Protein AF-A0A7L0ZQ39-F1 (afdb_monomer_lite)

pLDDT: mean 79.84, std 11.13, range [44.88, 90.56]

Secondary structure (DSSP, 8-state):
----PPPPPPPPS--EE-PPTT-EE-PPTT-EE-PPTT-EE-PPTT-EE-PPTT-EE-PPTT-EE-PPTT-EE-PPTT-EE-PPTT-EE-PPTT-EE-PPTT-EE-PPTT-EE-PPTT-EE----

Foldseek 3Di:
DPDPDPPPDDPPQAAEAEDDALEEDEDDACHEYEYDANYEYEYEANYEYEYEANYEYEYEANYEYEYEANYEYEYEANYEYEYEANYEYEYEANYEYEYEANYEYAYEPNYHYDYDPNYHYDYDD

Sequence (125 aa):
PPSNQPPPLPPEPGSRAVPEPGSRAVPEPGSRAVPEPGSRAVPEPGSRAVPEPGSRAVPEPGSRAVPEPGSRAVPEPGSRAVPEPGSRAVPEPGSRAVPEPGSRAVPEPGSRAVPEPGSRAVPEP

Radius of gyration: 16.01 Å; chains: 1; bounding box: 37×33×60 Å

Structure (mmCIF, N/CA/C/O backbone):
data_AF-A0A7L0ZQ39-F1
#
_entry.id   AF-A0A7L0ZQ39-F1
#
loop_
_atom_site.group_PDB
_atom_site.id
_atom_site.type_symbol
_atom_site.label_atom_id
_atom_site.label_alt_id
_atom_site.label_comp_id
_atom_site.label_asym_id
_atom_site.label_entity_id
_atom_site.label_seq_id
_atom_site.pdbx_PDB_ins_code
_atom_site.Cartn_x
_atom_site.Cartn_y
_atom_site.Cartn_z
_atom_site.occupancy
_atom_site.B_iso_or_equiv
_atom_site.auth_seq_id
_atom_site.auth_comp_id
_atom_site.auth_asym_id
_atom_site.auth_atom_id
_atom_site.pdbx_PDB_model_num
ATOM 1 N N . PRO A 1 1 ? -22.585 -1.469 43.850 1.00 44.88 1 PRO A N 1
ATOM 2 C CA . PRO A 1 1 ? -22.607 -0.248 43.012 1.00 44.88 1 PRO A CA 1
ATOM 3 C C . PRO A 1 1 ? -21.978 -0.511 41.635 1.00 44.88 1 PRO A C 1
ATOM 5 O O . PRO A 1 1 ? -20.797 -0.847 41.586 1.00 44.88 1 PRO A O 1
ATOM 8 N N . PRO A 1 2 ? -22.740 -0.440 40.530 1.00 48.00 2 PRO A N 1
ATOM 9 C CA . PRO A 1 2 ? -22.133 -0.495 39.208 1.00 48.00 2 PRO A CA 1
ATOM 10 C C . PRO A 1 2 ? -21.288 0.769 39.024 1.00 48.00 2 PRO A C 1
ATOM 12 O O . PRO A 1 2 ? -21.740 1.879 39.299 1.00 48.00 2 PRO A O 1
ATOM 15 N N . SER A 1 3 ? -20.026 0.575 38.663 1.00 51.19 3 SER A N 1
ATOM 16 C CA . SER A 1 3 ? -19.051 1.635 38.450 1.00 51.19 3 SER A CA 1
ATOM 17 C C . SER A 1 3 ? -19.584 2.660 37.448 1.00 51.19 3 SER A C 1
ATOM 19 O O . SER A 1 3 ? -19.914 2.297 36.321 1.00 51.19 3 SER A O 1
ATOM 21 N N . ASN A 1 4 ? -19.627 3.934 37.850 1.00 57.66 4 ASN A N 1
ATOM 22 C CA . ASN A 1 4 ? -19.799 5.093 36.968 1.00 57.66 4 ASN A CA 1
ATOM 23 C C . ASN A 1 4 ? -18.574 5.225 36.041 1.00 57.66 4 ASN A C 1
ATOM 25 O O . ASN A 1 4 ? -17.803 6.178 36.154 1.00 57.66 4 ASN A O 1
ATOM 29 N N . GLN A 1 5 ? -18.342 4.253 35.158 1.00 47.53 5 GLN A N 1
ATOM 30 C CA . GLN A 1 5 ? -17.417 4.462 34.055 1.00 47.53 5 GLN A CA 1
ATOM 31 C C . GLN A 1 5 ? -18.122 5.342 33.020 1.00 47.53 5 GLN A C 1
ATOM 33 O O . GLN A 1 5 ? -19.212 4.981 32.567 1.00 47.53 5 GLN A O 1
ATOM 38 N N . PRO A 1 6 ? -17.547 6.505 32.667 1.00 55.94 6 PRO A N 1
ATOM 39 C CA . PRO A 1 6 ? -18.044 7.266 31.536 1.00 55.94 6 PRO A CA 1
ATOM 40 C C . PRO A 1 6 ? -17.987 6.384 30.275 1.00 55.94 6 PRO A C 1
ATOM 42 O O . PRO A 1 6 ? -17.096 5.534 30.170 1.00 55.94 6 PRO A O 1
ATOM 45 N N . PRO A 1 7 ? -18.934 6.541 29.333 1.00 59.75 7 PRO A N 1
ATOM 46 C CA . PRO A 1 7 ? -18.890 5.812 28.071 1.00 59.75 7 PRO A CA 1
ATOM 47 C C . PRO A 1 7 ? -17.551 6.081 27.359 1.00 59.75 7 PRO A C 1
ATOM 49 O O . PRO A 1 7 ? -17.018 7.188 27.491 1.00 59.75 7 PRO A O 1
ATOM 52 N N . PRO A 1 8 ? -16.994 5.100 26.621 1.00 53.06 8 PRO A N 1
ATOM 53 C CA . PRO A 1 8 ? -15.781 5.316 25.841 1.00 53.06 8 PRO A CA 1
ATOM 54 C C . PRO A 1 8 ? -15.980 6.528 24.929 1.00 53.06 8 PRO A C 1
ATOM 56 O O . PRO A 1 8 ? -17.013 6.652 24.265 1.00 53.06 8 PRO A O 1
ATOM 59 N N . LEU A 1 9 ? -15.013 7.446 24.958 1.00 45.56 9 LEU A N 1
ATOM 60 C CA . LEU A 1 9 ? -15.044 8.664 24.156 1.00 45.56 9 LEU A CA 1
ATOM 61 C C . LEU A 1 9 ? -15.172 8.285 22.667 1.00 45.56 9 LEU A C 1
ATOM 63 O O . LEU A 1 9 ? -14.539 7.317 22.236 1.00 45.56 9 LEU A O 1
ATOM 67 N N . PRO A 1 10 ? -15.996 8.998 21.876 1.00 48.47 10 PRO A N 1
ATOM 68 C CA . PRO A 1 10 ? -16.037 8.785 20.434 1.00 48.47 10 PRO A CA 1
ATOM 69 C C . PRO A 1 10 ? -14.634 9.018 19.844 1.00 48.47 10 PRO A C 1
ATOM 71 O O . PRO A 1 10 ? -13.926 9.894 20.346 1.00 48.47 10 PRO A O 1
ATOM 74 N N . PRO A 1 11 ? -14.216 8.265 18.806 1.00 50.12 11 PRO A N 1
ATOM 75 C CA . PRO A 1 11 ? -12.928 8.497 18.158 1.00 50.12 11 PRO A CA 1
ATOM 76 C C . PRO A 1 11 ? -12.843 9.960 17.713 1.00 50.12 11 PRO A C 1
ATOM 78 O O . PRO A 1 11 ? -13.790 10.476 17.108 1.00 50.12 11 PRO A O 1
ATOM 81 N N . GLU A 1 12 ? -11.744 10.634 18.055 1.00 54.94 12 GLU A N 1
ATOM 82 C CA . GLU A 1 12 ? -11.538 12.031 17.678 1.00 54.94 12 GLU A CA 1
ATOM 83 C C . GLU A 1 12 ? -11.644 12.195 16.150 1.00 54.94 12 GLU A C 1
ATOM 85 O O . GLU A 1 12 ? -11.218 11.315 15.392 1.00 54.94 12 GLU A O 1
ATOM 90 N N . PRO A 1 13 ? -12.243 13.295 15.656 1.00 50.09 13 PRO A N 1
ATOM 91 C CA . PRO A 1 13 ? -12.316 13.552 14.226 1.00 50.09 13 PRO A CA 1
ATOM 92 C C . PRO A 1 13 ? -10.893 13.656 13.656 1.00 50.09 13 PRO A C 1
ATOM 94 O O . PRO A 1 13 ? -10.125 14.524 14.051 1.00 50.09 13 PRO A O 1
ATOM 97 N N . GLY A 1 14 ? -10.575 12.739 12.736 1.00 57.38 14 GLY A N 1
ATOM 98 C CA . GLY A 1 14 ? -9.231 12.397 12.257 1.00 57.38 14 GLY A CA 1
ATOM 99 C C . GLY A 1 14 ? -8.175 13.505 12.266 1.00 57.38 14 GLY A C 1
ATOM 100 O O . GLY A 1 14 ? -8.170 14.394 11.411 1.00 57.38 14 GLY A O 1
ATOM 101 N N . SER A 1 15 ? -7.222 13.369 13.184 1.00 66.44 15 SER A N 1
ATOM 102 C CA . SER A 1 15 ? -6.015 14.188 13.291 1.00 66.44 15 SER A CA 1
ATOM 103 C C . SER A 1 15 ? -5.103 13.995 12.071 1.00 66.44 15 SER A C 1
ATOM 105 O O . SER A 1 15 ? -5.027 12.907 11.491 1.00 66.44 15 SER A O 1
ATOM 107 N N . ARG A 1 16 ? -4.395 15.050 11.642 1.00 73.62 16 ARG A N 1
ATOM 108 C CA . ARG A 1 16 ? -3.379 14.955 10.577 1.00 73.62 16 ARG A CA 1
ATOM 109 C C . ARG A 1 16 ? -1.987 14.902 11.197 1.00 73.62 16 ARG A C 1
ATOM 111 O O . ARG A 1 16 ? -1.577 15.860 11.840 1.00 73.62 16 ARG A O 1
ATOM 118 N N . ALA A 1 17 ? -1.250 13.826 10.939 1.00 73.62 17 ALA A N 1
ATOM 119 C CA . ALA A 1 17 ? 0.144 13.678 11.346 1.00 73.62 17 ALA A CA 1
ATOM 120 C C . ALA A 1 17 ? 1.076 13.860 10.139 1.00 73.62 17 ALA A C 1
ATOM 122 O O . ALA A 1 17 ? 0.900 13.199 9.109 1.00 73.62 17 ALA A O 1
ATOM 123 N N . VAL A 1 18 ? 2.071 14.740 10.272 1.00 75.31 18 VAL A N 1
ATOM 124 C CA . VAL A 1 18 ? 3.134 14.959 9.277 1.00 75.31 18 VAL A CA 1
ATOM 125 C C . VAL A 1 18 ? 4.481 14.712 9.965 1.00 75.31 18 VAL A C 1
ATOM 127 O O . VAL A 1 18 ? 4.960 15.575 10.694 1.00 75.31 18 VAL A O 1
ATOM 130 N N . PRO A 1 19 ? 5.040 13.500 9.831 1.00 70.56 19 PRO A N 1
ATOM 131 C CA . PRO A 1 19 ? 6.385 13.172 10.296 1.00 70.56 19 PRO A CA 1
ATOM 132 C C . PRO A 1 19 ? 7.454 13.995 9.576 1.00 70.56 19 PRO A C 1
ATOM 134 O O . PRO A 1 19 ? 7.384 14.110 8.356 1.00 70.56 19 PRO A O 1
ATOM 137 N N . GLU A 1 20 ? 8.463 14.467 10.311 1.00 73.94 20 GLU A N 1
ATOM 138 C CA . GLU A 1 20 ? 9.628 15.147 9.730 1.00 73.94 20 GLU A CA 1
ATOM 139 C C . GLU A 1 20 ? 10.481 14.206 8.855 1.00 73.94 20 GLU A C 1
ATOM 141 O O . GLU A 1 20 ? 10.503 12.992 9.100 1.00 73.94 20 GLU A O 1
ATOM 146 N N . PRO A 1 21 ? 11.263 14.735 7.895 1.00 76.00 21 PRO A N 1
ATOM 147 C CA . PRO A 1 21 ? 12.054 13.930 6.973 1.00 76.00 21 PRO A CA 1
ATOM 148 C C . PRO A 1 21 ? 13.076 13.065 7.710 1.00 76.00 21 PRO A C 1
ATOM 150 O O . PRO A 1 21 ? 13.668 13.473 8.709 1.00 76.00 21 PRO A O 1
ATOM 153 N N . GLY A 1 22 ? 13.305 11.851 7.211 1.00 74.31 22 GLY A N 1
ATOM 154 C CA . GLY A 1 22 ? 14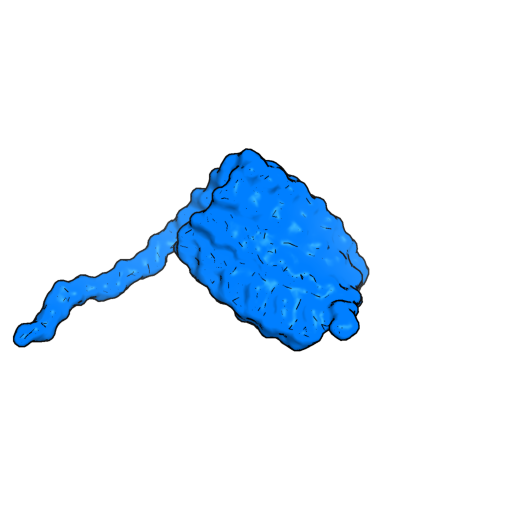.235 10.903 7.837 1.00 74.31 22 GLY A CA 1
ATOM 155 C C . GLY A 1 22 ? 13.755 10.329 9.176 1.00 74.31 22 GLY A C 1
ATOM 156 O O . GLY A 1 22 ? 14.500 9.589 9.823 1.00 74.31 22 GLY A O 1
ATOM 157 N N . SER A 1 23 ? 12.518 10.623 9.589 1.00 77.38 23 SER A N 1
ATOM 158 C CA . SER A 1 23 ? 11.977 10.172 10.869 1.00 77.38 23 SER A CA 1
ATOM 159 C C . SER A 1 23 ? 11.185 8.876 10.748 1.00 77.38 23 SER A C 1
ATOM 161 O O . SER A 1 23 ? 10.679 8.494 9.686 1.00 77.38 23 SER A O 1
ATOM 163 N N . ARG A 1 24 ? 11.041 8.185 11.883 1.00 80.12 24 ARG A N 1
ATOM 164 C CA . ARG A 1 24 ? 10.062 7.110 12.041 1.00 80.12 24 ARG A CA 1
ATOM 165 C C . ARG A 1 24 ? 8.867 7.637 12.824 1.00 80.12 24 ARG A C 1
ATOM 167 O O . ARG A 1 24 ? 9.057 8.165 13.912 1.00 80.12 24 ARG A O 1
ATOM 174 N N . ALA A 1 25 ? 7.659 7.448 12.305 1.00 76.12 25 ALA A N 1
ATOM 175 C CA . ALA A 1 25 ? 6.442 7.899 12.973 1.00 76.12 25 ALA A CA 1
ATOM 176 C C . ALA A 1 25 ? 5.374 6.815 13.081 1.00 76.12 25 ALA A C 1
ATOM 178 O O . ALA A 1 25 ? 5.232 5.965 12.195 1.00 76.12 25 ALA A O 1
ATOM 179 N N . VAL A 1 26 ? 4.606 6.910 14.164 1.00 79.88 26 VAL A N 1
ATOM 180 C CA . VAL A 1 26 ? 3.433 6.086 14.462 1.00 79.88 26 VAL A CA 1
ATOM 181 C C . VAL A 1 26 ? 2.251 7.041 14.660 1.00 79.88 26 VAL A C 1
ATOM 183 O O . VAL A 1 26 ? 2.106 7.621 15.731 1.00 79.88 26 VAL A O 1
ATOM 186 N N . PRO A 1 27 ? 1.490 7.330 13.594 1.00 73.38 27 PRO A N 1
ATOM 187 C CA . PRO A 1 27 ? 0.260 8.112 13.672 1.00 73.38 27 PRO A CA 1
ATOM 188 C C . PRO A 1 27 ? -0.795 7.401 14.523 1.00 73.38 27 PRO A C 1
ATOM 190 O O . PRO A 1 27 ? -0.994 6.201 14.345 1.00 73.38 27 PRO A O 1
ATOM 193 N N . GLU A 1 28 ? -1.496 8.154 15.370 1.00 75.81 28 GLU A N 1
ATOM 194 C CA . GLU A 1 28 ? -2.559 7.631 16.237 1.00 75.81 28 GLU A CA 1
ATOM 195 C C . GLU A 1 28 ? -3.771 7.094 15.451 1.00 75.81 28 GLU A C 1
ATOM 197 O O . GLU A 1 28 ? -3.998 7.512 14.307 1.00 75.81 28 GLU A O 1
ATOM 202 N N . PRO A 1 29 ? -4.604 6.226 16.055 1.00 78.00 29 PRO A N 1
ATOM 203 C CA . PRO A 1 29 ? -5.764 5.636 15.399 1.00 78.00 29 PRO A CA 1
ATOM 204 C C . PRO A 1 29 ? -6.730 6.691 14.861 1.00 78.00 29 PRO A C 1
ATOM 206 O O . PRO A 1 29 ? -6.941 7.745 15.457 1.00 78.00 29 PRO A O 1
ATOM 209 N N . GLY A 1 30 ? -7.339 6.407 13.710 1.00 75.00 30 GLY A N 1
ATOM 210 C CA . GLY A 1 30 ? -8.254 7.344 13.049 1.00 75.00 30 GLY A CA 1
ATOM 211 C C . GLY A 1 30 ? -7.564 8.553 12.403 1.00 75.00 30 GLY A C 1
ATOM 212 O O . GLY A 1 30 ? -8.241 9.387 11.796 1.00 75.00 30 GLY A O 1
ATOM 213 N N . SER A 1 31 ? -6.231 8.641 12.465 1.00 79.06 31 SER A N 1
ATOM 214 C CA . SER A 1 31 ? -5.481 9.748 11.877 1.00 79.06 31 SER A CA 1
ATOM 215 C C . SER A 1 31 ? -5.235 9.573 10.381 1.00 79.06 31 SER A C 1
ATOM 217 O O . SER A 1 31 ? -5.164 8.468 9.827 1.00 79.06 31 SER A O 1
ATOM 219 N N . ARG A 1 32 ? -5.020 10.703 9.704 1.00 80.56 32 ARG A N 1
ATOM 220 C CA . ARG A 1 32 ? -4.421 10.736 8.370 1.00 80.56 32 ARG A CA 1
ATOM 221 C C . ARG A 1 32 ? -2.941 11.086 8.476 1.00 80.56 32 ARG A C 1
ATOM 223 O O . ARG A 1 32 ? -2.586 12.171 8.924 1.00 80.56 32 ARG A O 1
ATOM 230 N N . ALA A 1 33 ? -2.086 10.199 7.991 1.00 79.75 33 ALA A N 1
ATOM 231 C CA . ALA A 1 33 ? -0.642 10.372 8.007 1.00 79.75 33 ALA A CA 1
ATOM 232 C C . ALA A 1 33 ? -0.100 10.724 6.622 1.00 79.75 33 ALA A C 1
ATOM 234 O O . ALA A 1 33 ? -0.435 10.051 5.642 1.00 79.75 33 ALA A O 1
ATOM 235 N N . VAL A 1 34 ? 0.771 11.730 6.551 1.00 81.62 34 VAL A N 1
ATOM 236 C CA . VAL A 1 34 ? 1.516 12.095 5.334 1.00 81.62 34 VAL A CA 1
ATOM 237 C C . VAL A 1 34 ? 3.016 12.137 5.655 1.00 81.62 34 VAL A C 1
ATOM 239 O O . VAL A 1 34 ? 3.514 13.177 6.067 1.00 81.62 34 VAL A O 1
ATOM 242 N N . PRO A 1 35 ? 3.716 10.991 5.582 1.00 77.69 35 PRO A N 1
ATOM 243 C CA . PRO A 1 35 ? 5.161 10.898 5.818 1.00 77.69 35 PRO A CA 1
ATOM 244 C C . PRO A 1 35 ? 5.987 11.592 4.730 1.00 77.69 35 PRO A C 1
ATOM 246 O O . PRO A 1 35 ? 5.925 11.167 3.572 1.00 77.69 35 PRO A O 1
ATOM 249 N N . GLU A 1 36 ? 6.811 12.566 5.125 1.00 80.44 36 GLU A N 1
ATOM 250 C CA . GLU A 1 36 ? 7.744 13.281 4.241 1.00 80.44 36 GLU A CA 1
ATOM 251 C C . GLU A 1 36 ? 8.878 12.377 3.717 1.00 80.44 36 GLU A C 1
ATOM 253 O O . GLU A 1 36 ? 9.161 11.341 4.332 1.00 80.44 36 GLU A O 1
ATOM 258 N N . PRO A 1 37 ? 9.564 12.744 2.616 1.00 80.56 37 PRO A N 1
ATOM 259 C CA . PRO A 1 37 ? 10.595 11.923 1.986 1.00 80.56 37 PRO A CA 1
ATOM 260 C C . PRO A 1 37 ? 11.661 11.403 2.956 1.00 80.56 37 PRO A C 1
ATOM 262 O O . PRO A 1 37 ? 12.116 12.089 3.872 1.00 80.56 37 PRO A O 1
ATOM 265 N N . GLY A 1 38 ? 12.078 10.152 2.755 1.00 77.12 38 GLY A N 1
ATOM 266 C CA . GLY A 1 38 ? 13.034 9.476 3.634 1.00 77.12 38 GLY A CA 1
ATOM 267 C C . GLY A 1 38 ? 12.437 8.995 4.960 1.00 77.12 38 GLY A C 1
ATOM 268 O O . GLY A 1 38 ? 13.133 8.328 5.726 1.00 77.12 38 GLY A O 1
ATOM 269 N N . SER A 1 39 ? 11.157 9.271 5.227 1.00 82.25 39 SER A N 1
ATOM 270 C CA . SER A 1 39 ? 10.491 8.832 6.452 1.00 82.25 39 SER A CA 1
ATOM 271 C C . SER A 1 39 ? 9.953 7.410 6.349 1.00 82.25 39 SER A C 1
ATOM 273 O O . SER A 1 39 ? 9.588 6.904 5.278 1.00 82.25 39 SER A O 1
ATOM 275 N N . ARG A 1 40 ? 9.837 6.762 7.511 1.00 83.31 40 ARG A N 1
ATOM 276 C CA . ARG A 1 40 ? 9.137 5.486 7.667 1.00 83.31 40 ARG A CA 1
ATOM 277 C C . ARG A 1 40 ? 7.927 5.659 8.573 1.00 83.31 40 ARG A C 1
ATOM 279 O O . ARG A 1 40 ? 8.077 6.018 9.734 1.00 83.31 40 ARG A O 1
ATOM 286 N N . ALA A 1 41 ? 6.741 5.320 8.087 1.00 82.31 41 ALA A N 1
ATOM 287 C CA . ALA A 1 41 ? 5.527 5.386 8.894 1.00 82.31 41 ALA A CA 1
ATOM 288 C C . ALA A 1 41 ? 4.905 4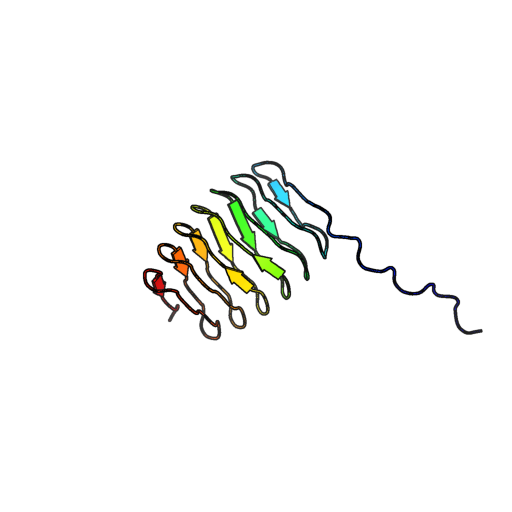.017 9.141 1.00 82.31 41 ALA A C 1
ATOM 290 O O . ALA A 1 41 ? 4.898 3.159 8.253 1.00 82.31 41 ALA A O 1
ATOM 291 N N . VAL A 1 42 ? 4.355 3.854 10.341 1.00 84.75 42 VAL A N 1
ATOM 292 C CA . VAL A 1 42 ? 3.555 2.699 10.757 1.00 84.75 42 VAL A CA 1
ATOM 293 C C . VAL A 1 42 ? 2.205 3.221 11.259 1.00 84.75 42 VAL A C 1
ATOM 295 O O . VAL A 1 42 ? 2.094 3.576 12.425 1.00 84.75 42 VAL A O 1
ATOM 298 N N . PRO A 1 43 ? 1.221 3.418 10.366 1.00 80.62 43 PRO A N 1
ATOM 299 C CA . PRO A 1 43 ? -0.124 3.861 10.735 1.00 80.62 43 PRO A CA 1
ATOM 300 C C . PRO A 1 43 ? -0.862 2.797 11.547 1.00 80.62 43 PRO A C 1
ATOM 302 O O . PRO A 1 43 ? -0.924 1.651 11.098 1.00 80.62 43 PRO A O 1
ATOM 305 N N . GLU A 1 44 ? -1.457 3.204 12.668 1.00 82.38 44 GLU A N 1
ATOM 306 C CA . GLU A 1 44 ? -2.285 2.339 13.517 1.00 82.38 44 GLU A CA 1
ATOM 307 C C . GLU A 1 44 ? -3.668 2.047 12.901 1.00 82.38 44 GLU A C 1
ATOM 309 O O . GLU A 1 44 ? -4.112 2.779 12.006 1.00 82.38 44 GLU A O 1
ATOM 314 N N . PRO A 1 45 ? -4.395 1.016 13.375 1.00 81.50 45 PRO A N 1
ATOM 315 C CA . PRO A 1 45 ? -5.703 0.635 12.850 1.00 81.50 45 PRO A CA 1
ATOM 316 C C . PRO A 1 45 ? -6.690 1.800 12.704 1.00 81.50 45 PRO A C 1
ATOM 318 O O . PRO A 1 45 ? -6.771 2.709 13.530 1.00 81.50 45 PRO A O 1
ATOM 321 N N . GLY A 1 46 ? -7.470 1.780 11.621 1.00 78.62 46 GLY A N 1
ATOM 322 C CA . GLY A 1 46 ? -8.397 2.865 11.288 1.00 78.62 46 GLY A CA 1
ATOM 323 C C . GLY A 1 46 ? -7.724 4.107 10.692 1.00 78.62 46 GLY A C 1
ATOM 324 O O . GLY A 1 46 ? -8.426 5.034 10.286 1.00 78.62 46 GLY A O 1
ATOM 325 N N . SER A 1 47 ? -6.394 4.124 10.575 1.00 83.38 47 SER A N 1
ATOM 326 C CA . SER A 1 47 ? -5.659 5.236 9.974 1.00 83.38 47 SER A CA 1
ATOM 327 C C . SER A 1 47 ? -5.587 5.145 8.452 1.00 83.38 47 SER A C 1
ATOM 329 O O . SER A 1 47 ? -5.654 4.074 7.831 1.00 83.38 47 SER A O 1
ATOM 331 N N . ARG A 1 48 ? -5.378 6.305 7.824 1.00 83.75 48 ARG A N 1
ATOM 332 C CA . ARG A 1 48 ? -5.057 6.409 6.397 1.00 83.75 48 ARG A CA 1
ATOM 333 C C . ARG A 1 48 ? -3.675 7.014 6.203 1.00 83.75 48 ARG A C 1
ATOM 335 O O . ARG A 1 48 ? -3.443 8.142 6.617 1.00 83.75 48 ARG A O 1
ATOM 342 N N . ALA A 1 49 ? -2.795 6.328 5.484 1.00 84.31 49 ALA A N 1
ATOM 343 C CA . ALA A 1 49 ? -1.481 6.853 5.124 1.00 84.31 49 ALA A CA 1
ATOM 344 C C . ALA A 1 49 ? -1.356 7.193 3.644 1.00 84.31 49 ALA A C 1
ATOM 346 O O . ALA A 1 49 ? -1.809 6.442 2.779 1.00 84.31 49 ALA A O 1
ATOM 347 N N . VAL A 1 50 ? -0.688 8.311 3.378 1.00 86.19 50 VAL A N 1
ATOM 348 C CA . VAL A 1 50 ? -0.286 8.768 2.047 1.00 86.19 50 VAL A CA 1
ATOM 349 C C . VAL A 1 50 ? 1.210 9.106 2.104 1.00 86.19 50 VAL A C 1
ATOM 351 O O . VAL A 1 50 ? 1.555 10.247 2.386 1.00 86.19 50 VAL A O 1
ATOM 354 N N . PRO A 1 51 ? 2.107 8.108 2.003 1.00 82.19 51 PRO A N 1
ATOM 355 C CA . PRO A 1 51 ? 3.551 8.347 1.984 1.00 82.19 51 PRO A CA 1
ATOM 356 C C . PRO A 1 51 ? 3.978 9.040 0.690 1.00 82.19 51 PRO A C 1
ATOM 358 O O . PRO A 1 51 ? 3.638 8.557 -0.388 1.00 82.19 51 PRO A O 1
ATOM 361 N N . GLU A 1 52 ? 4.753 10.117 0.833 1.00 84.56 52 GLU A N 1
ATOM 362 C CA . GLU A 1 52 ? 5.351 10.887 -0.265 1.00 84.56 52 GLU A CA 1
ATOM 363 C C . GLU A 1 52 ? 6.517 10.133 -0.940 1.00 84.56 52 GLU A C 1
ATOM 365 O O . GLU A 1 52 ? 6.967 9.090 -0.430 1.00 84.56 52 GLU A O 1
ATOM 370 N N . PRO A 1 53 ? 7.013 10.593 -2.106 1.00 84.75 53 PRO A N 1
ATOM 371 C CA . PRO A 1 53 ? 8.122 9.951 -2.808 1.00 84.75 53 PRO A CA 1
ATOM 372 C C . PRO A 1 53 ? 9.353 9.757 -1.911 1.00 84.75 53 PRO A C 1
ATOM 374 O O . PRO A 1 53 ? 9.755 10.644 -1.164 1.00 84.75 53 PRO A O 1
ATOM 377 N N . GLY A 1 54 ? 9.981 8.581 -1.976 1.00 81.75 54 GLY A N 1
ATOM 378 C CA . GLY A 1 54 ? 11.119 8.247 -1.110 1.00 81.75 54 GLY A CA 1
ATOM 379 C C . GLY A 1 54 ? 10.736 7.825 0.315 1.00 81.75 54 GLY A C 1
ATOM 380 O O . GLY A 1 54 ? 11.621 7.459 1.090 1.00 81.75 54 GLY A O 1
ATOM 381 N N . SER A 1 55 ? 9.447 7.813 0.660 1.00 85.38 55 SER A N 1
ATOM 382 C CA . SER A 1 55 ? 8.944 7.327 1.948 1.00 85.38 55 SER A CA 1
ATOM 383 C C . SER A 1 55 ? 8.563 5.846 1.906 1.00 85.38 55 SER A C 1
ATOM 385 O O . SER A 1 55 ? 8.220 5.269 0.862 1.00 85.38 55 SER A O 1
ATOM 387 N N . ARG A 1 56 ? 8.581 5.208 3.083 1.00 86.00 56 ARG A N 1
ATOM 388 C CA . ARG A 1 56 ? 8.112 3.828 3.274 1.00 86.00 56 ARG A CA 1
ATOM 389 C C . ARG A 1 56 ? 6.978 3.769 4.292 1.00 86.00 56 ARG A C 1
ATOM 391 O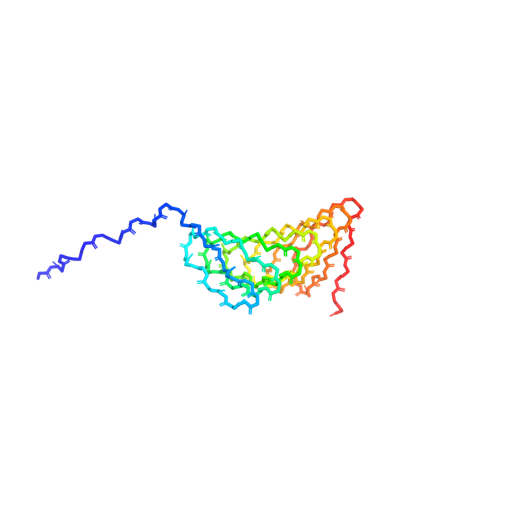 O . ARG A 1 56 ? 7.132 4.240 5.412 1.00 86.00 56 ARG A O 1
ATOM 398 N N . ALA A 1 57 ? 5.878 3.108 3.946 1.00 85.50 57 ALA A N 1
ATOM 399 C CA . ALA A 1 57 ? 4.781 2.852 4.879 1.00 85.50 57 ALA A CA 1
ATOM 400 C C . ALA A 1 57 ? 4.604 1.356 5.163 1.00 85.50 57 ALA A C 1
ATOM 402 O O . ALA A 1 57 ? 4.722 0.526 4.258 1.00 85.50 57 ALA A O 1
ATOM 403 N N . VAL A 1 58 ? 4.284 1.031 6.414 1.00 88.75 58 VAL A N 1
ATOM 404 C CA . VAL A 1 58 ? 3.870 -0.306 6.864 1.00 88.75 58 VAL A CA 1
ATOM 405 C C . VAL A 1 58 ? 2.535 -0.167 7.608 1.00 88.75 58 VAL A C 1
ATOM 407 O O . VAL A 1 58 ? 2.545 0.088 8.805 1.00 88.75 58 VAL A O 1
ATOM 410 N N . PRO A 1 59 ? 1.396 -0.178 6.898 1.00 84.81 59 PRO A N 1
ATOM 411 C CA . PRO A 1 59 ? 0.066 -0.085 7.508 1.00 84.81 59 PRO A CA 1
ATOM 412 C C . PRO A 1 59 ? -0.282 -1.324 8.330 1.00 84.81 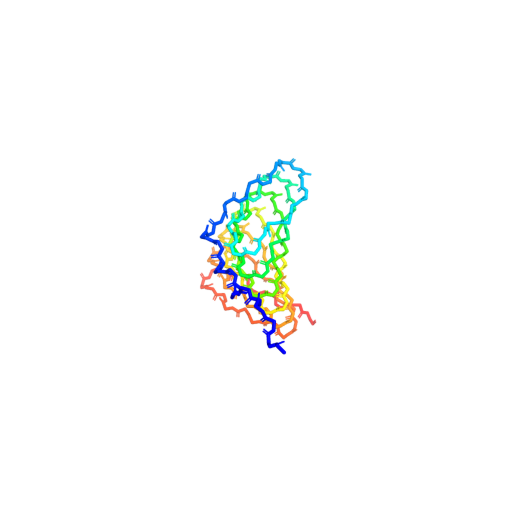59 PRO A C 1
ATOM 414 O O . PRO A 1 59 ? -0.148 -2.431 7.809 1.00 84.81 59 PRO A O 1
ATOM 417 N N . GLU A 1 60 ? -0.780 -1.109 9.549 1.00 86.31 60 GLU A N 1
ATOM 418 C CA . GLU A 1 60 ? -1.316 -2.159 10.421 1.00 86.31 60 GLU A CA 1
ATOM 419 C C . GLU A 1 60 ? -2.744 -2.584 10.027 1.00 86.31 60 GLU A C 1
ATOM 421 O O . GLU A 1 60 ? -3.442 -1.822 9.341 1.00 86.31 60 GLU A O 1
ATOM 426 N N . PRO A 1 61 ? -3.223 -3.763 10.475 1.00 85.81 61 PRO A N 1
ATOM 427 C CA . PRO A 1 61 ? -4.555 -4.271 10.154 1.00 85.81 61 PRO A CA 1
ATOM 428 C C . PRO A 1 61 ? -5.670 -3.227 10.326 1.00 85.81 61 PRO A C 1
ATOM 430 O O . PRO A 1 61 ? -5.725 -2.489 11.306 1.00 85.81 61 PRO A O 1
ATOM 433 N N . GLY A 1 62 ? -6.593 -3.150 9.363 1.00 81.75 62 GLY A N 1
ATOM 434 C CA . GLY A 1 62 ? -7.655 -2.136 9.371 1.00 81.75 62 GLY A CA 1
ATOM 435 C C . GLY A 1 62 ? -7.214 -0.747 8.891 1.00 81.75 62 GLY A C 1
ATOM 436 O O . GLY A 1 62 ? -8.043 0.163 8.835 1.00 81.75 62 GLY A O 1
ATOM 437 N N . SER A 1 63 ? -5.951 -0.577 8.492 1.00 86.12 63 SER A N 1
ATOM 438 C CA . SER A 1 63 ? -5.444 0.658 7.890 1.00 86.12 63 SER A CA 1
ATOM 439 C C . SER A 1 63 ? -5.558 0.662 6.367 1.00 86.12 63 SER A C 1
ATOM 441 O O . SER A 1 63 ? -5.609 -0.375 5.689 1.00 86.12 63 SER A O 1
ATOM 443 N N . ARG A 1 64 ? -5.539 1.871 5.793 1.00 86.62 64 ARG A N 1
ATOM 444 C CA . ARG A 1 64 ? -5.468 2.077 4.341 1.00 86.62 64 ARG A CA 1
ATOM 445 C C . ARG A 1 64 ? -4.235 2.883 3.951 1.00 86.62 64 ARG A C 1
ATOM 447 O O . ARG A 1 64 ? -4.048 3.992 4.438 1.00 86.62 64 ARG A O 1
ATOM 454 N N . ALA A 1 65 ? -3.457 2.390 2.993 1.00 86.75 65 ALA A N 1
ATOM 455 C CA . ALA A 1 65 ? -2.369 3.147 2.376 1.00 86.75 65 ALA A CA 1
ATOM 456 C C . ALA A 1 65 ? -2.660 3.513 0.922 1.00 86.75 65 ALA A C 1
ATOM 458 O O . ALA A 1 65 ? -3.186 2.700 0.158 1.00 86.75 65 ALA A O 1
ATOM 459 N N . VAL A 1 66 ? -2.255 4.724 0.546 1.00 89.00 66 VAL A N 1
ATOM 460 C CA . VAL A 1 66 ? -2.214 5.217 -0.835 1.00 89.00 66 VAL A CA 1
ATOM 461 C C . VAL A 1 66 ? -0.815 5.788 -1.100 1.00 89.00 66 VAL A C 1
ATOM 463 O O . VAL A 1 66 ? -0.593 6.963 -0.838 1.00 89.00 66 VAL A O 1
ATOM 466 N N . PRO A 1 67 ? 0.165 4.946 -1.468 1.00 85.44 67 PRO A N 1
ATOM 467 C CA . PRO A 1 67 ? 1.528 5.392 -1.755 1.00 85.44 67 PRO A CA 1
ATOM 468 C C . PRO A 1 67 ? 1.623 6.196 -3.047 1.00 85.44 67 PRO A C 1
ATOM 470 O O . PRO A 1 67 ? 1.127 5.730 -4.073 1.00 85.44 67 PRO A O 1
ATOM 473 N N . GLU A 1 68 ? 2.324 7.327 -2.992 1.00 87.50 68 GLU A N 1
ATOM 474 C CA . GLU A 1 68 ? 2.629 8.164 -4.155 1.00 87.50 68 GLU A CA 1
ATOM 475 C C . GLU A 1 68 ? 3.767 7.573 -5.022 1.00 87.50 68 GLU A C 1
ATOM 477 O O . GLU A 1 68 ? 4.443 6.610 -4.621 1.00 87.50 68 GLU A O 1
ATOM 482 N N . PRO A 1 69 ? 3.985 8.095 -6.246 1.00 87.50 69 PRO A N 1
ATOM 483 C CA . PRO A 1 69 ? 5.066 7.645 -7.117 1.00 87.50 69 PRO A CA 1
ATOM 484 C C . PRO A 1 69 ? 6.433 7.680 -6.416 1.00 87.50 69 PRO A C 1
ATOM 486 O O . PRO A 1 69 ? 6.799 8.654 -5.770 1.00 87.50 69 PRO A O 1
ATOM 489 N N . GLY A 1 70 ? 7.233 6.618 -6.542 1.00 84.50 70 GLY A N 1
ATOM 490 C CA . GLY A 1 70 ? 8.529 6.529 -5.856 1.00 84.50 70 GLY A CA 1
ATOM 491 C C . GLY A 1 70 ? 8.451 6.143 -4.372 1.00 84.50 70 GLY A C 1
ATOM 492 O O . GLY A 1 70 ? 9.494 6.014 -3.725 1.00 84.50 70 GLY A O 1
ATOM 493 N N . SER A 1 71 ? 7.257 5.899 -3.829 1.00 87.50 71 SER A N 1
ATOM 494 C CA . SER A 1 71 ? 7.059 5.386 -2.470 1.00 87.50 71 SER A CA 1
ATOM 495 C C . SER A 1 71 ? 6.948 3.860 -2.443 1.00 87.50 71 SER A C 1
ATOM 497 O O . SER A 1 71 ? 6.622 3.196 -3.439 1.00 87.50 71 SER A O 1
ATOM 499 N N . ARG A 1 72 ? 7.191 3.274 -1.263 1.00 87.38 72 ARG A N 1
ATOM 500 C CA . ARG A 1 72 ? 7.020 1.832 -1.028 1.00 87.38 72 ARG A CA 1
ATOM 501 C C . ARG A 1 72 ? 6.055 1.556 0.118 1.00 87.38 72 ARG A C 1
ATOM 503 O O . ARG A 1 72 ? 6.231 2.080 1.215 1.00 87.38 72 ARG A O 1
ATOM 510 N N . ALA A 1 73 ? 5.105 0.649 -0.094 1.00 87.62 73 ALA A N 1
ATOM 511 C CA . ALA A 1 73 ? 4.238 0.143 0.969 1.00 87.62 73 ALA A CA 1
ATOM 512 C C . ALA A 1 73 ? 4.374 -1.362 1.190 1.00 87.62 73 ALA A C 1
ATOM 514 O O . ALA A 1 73 ? 4.523 -2.134 0.239 1.00 87.62 73 ALA A O 1
ATOM 515 N N . VAL A 1 74 ? 4.274 -1.760 2.457 1.00 90.19 74 VAL A N 1
ATOM 516 C CA . VAL A 1 74 ? 4.173 -3.157 2.900 1.00 90.19 74 VAL A CA 1
ATOM 517 C C . VAL A 1 74 ? 2.961 -3.282 3.835 1.00 90.19 74 VAL A C 1
ATOM 519 O O . VAL A 1 74 ? 3.106 -3.049 5.027 1.00 90.19 74 VAL A O 1
ATOM 522 N N . PRO A 1 75 ? 1.746 -3.489 3.298 1.00 87.00 75 PRO A N 1
ATOM 523 C CA . PRO A 1 75 ? 0.531 -3.680 4.097 1.00 87.00 75 PRO A CA 1
ATOM 524 C C . PRO A 1 75 ? 0.505 -5.023 4.836 1.00 87.00 75 PRO A C 1
ATOM 526 O O . PRO A 1 75 ? 0.610 -6.066 4.183 1.00 87.00 75 PRO A O 1
ATOM 529 N N . GLU A 1 76 ? 0.268 -4.974 6.148 1.00 88.62 76 GLU A N 1
ATOM 530 C CA . GLU A 1 76 ? 0.048 -6.144 7.009 1.00 88.62 76 GLU A CA 1
ATOM 531 C C . GLU A 1 76 ? -1.362 -6.740 6.848 1.00 88.62 76 GLU A C 1
ATOM 533 O O . GLU A 1 76 ? -2.269 -6.025 6.397 1.00 88.62 76 GLU A O 1
ATOM 538 N N . PRO A 1 77 ? -1.586 -8.016 7.225 1.00 88.50 77 PRO A N 1
ATOM 539 C CA . PRO A 1 77 ? -2.856 -8.716 7.027 1.00 88.50 77 PRO A CA 1
ATOM 540 C C . PRO A 1 77 ? -4.082 -7.894 7.451 1.00 88.50 77 PRO A C 1
ATOM 542 O O . PRO A 1 77 ? -4.104 -7.263 8.501 1.00 88.50 77 PRO A O 1
ATOM 545 N N . GLY A 1 78 ? -5.141 -7.878 6.639 1.00 84.94 78 GLY A N 1
ATOM 546 C CA . GLY A 1 78 ? -6.323 -7.048 6.915 1.00 84.94 78 GLY A CA 1
ATOM 547 C C . GLY A 1 78 ? -6.160 -5.563 6.562 1.00 84.94 78 GLY A C 1
ATOM 548 O O . GLY A 1 78 ? -7.102 -4.787 6.742 1.00 84.94 78 GLY A O 1
ATOM 549 N N . SER A 1 79 ? -5.016 -5.157 6.006 1.00 87.94 79 SER A N 1
ATOM 550 C CA . SER A 1 79 ? -4.806 -3.820 5.443 1.00 87.94 79 SER A CA 1
ATOM 551 C C . SER A 1 79 ? -5.199 -3.731 3.972 1.00 87.94 79 SER A C 1
ATOM 553 O O . SER A 1 79 ? -5.232 -4.721 3.226 1.00 87.94 79 SER A O 1
ATOM 555 N N . ARG A 1 80 ? -5.440 -2.498 3.511 1.00 87.69 80 ARG A N 1
ATOM 556 C CA . ARG A 1 80 ? -5.672 -2.201 2.091 1.00 87.69 80 ARG A CA 1
ATOM 557 C C . ARG A 1 80 ? -4.659 -1.207 1.533 1.00 87.69 80 ARG A C 1
ATOM 559 O O . ARG A 1 80 ? -4.513 -0.106 2.054 1.00 87.69 80 ARG A O 1
ATOM 566 N N . ALA A 1 81 ? -4.049 -1.547 0.403 1.00 87.69 81 ALA A N 1
ATOM 567 C CA . ALA A 1 81 ? -3.171 -0.665 -0.365 1.00 87.69 81 ALA A CA 1
ATOM 568 C C . ALA A 1 81 ? -3.792 -0.284 -1.715 1.00 87.69 81 ALA A C 1
ATOM 570 O O . ALA A 1 81 ? -4.350 -1.139 -2.410 1.00 87.69 81 ALA A O 1
ATOM 571 N N . VAL A 1 82 ? -3.638 0.981 -2.105 1.00 90.06 82 VAL A N 1
ATOM 572 C CA . VAL A 1 82 ? -3.916 1.485 -3.461 1.00 90.06 82 VAL A CA 1
ATOM 573 C C . VAL A 1 82 ? -2.690 2.269 -3.952 1.00 90.06 82 VAL A C 1
ATOM 575 O O . VAL A 1 82 ? -2.601 3.462 -3.694 1.00 90.06 82 VAL A O 1
ATOM 578 N N . PRO A 1 83 ? -1.687 1.585 -4.525 1.00 86.69 83 PRO A N 1
ATOM 579 C CA . PRO A 1 83 ? -0.458 2.200 -5.038 1.00 86.69 83 PRO A CA 1
ATOM 580 C C . PRO A 1 83 ? -0.689 2.995 -6.331 1.00 86.69 83 PRO A C 1
ATOM 582 O O . PRO A 1 83 ? -1.226 2.434 -7.288 1.00 86.69 83 PRO A O 1
ATOM 585 N N . GLU A 1 84 ? -0.234 4.251 -6.369 1.00 88.25 84 GLU A N 1
ATOM 586 C CA . GLU A 1 84 ? -0.257 5.118 -7.560 1.00 88.25 84 GLU A CA 1
ATOM 587 C C . GLU A 1 84 ? 0.835 4.741 -8.587 1.00 88.25 84 GLU A C 1
ATOM 589 O O . GLU A 1 84 ? 1.780 4.012 -8.247 1.00 88.25 84 GLU A O 1
ATOM 594 N N . PRO A 1 85 ? 0.757 5.203 -9.850 1.00 88.25 85 PRO A N 1
ATOM 595 C CA . PRO A 1 85 ? 1.752 4.897 -10.880 1.00 88.25 85 PRO A CA 1
ATOM 596 C C . PRO A 1 85 ? 3.192 5.168 -10.414 1.00 88.25 85 PRO A C 1
ATOM 598 O O . PRO A 1 85 ? 3.481 6.177 -9.788 1.00 88.25 85 PRO A O 1
ATOM 601 N N . GLY A 1 86 ? 4.135 4.264 -10.694 1.00 84.75 86 GLY A N 1
ATOM 602 C CA . GLY A 1 86 ? 5.527 4.417 -10.243 1.00 84.75 86 GLY A CA 1
ATOM 603 C C . GLY A 1 86 ? 5.778 4.103 -8.761 1.00 84.75 86 GLY A C 1
ATOM 604 O O . GLY A 1 86 ? 6.924 4.174 -8.312 1.00 84.75 86 GLY A O 1
ATOM 605 N N . SER A 1 87 ? 4.756 3.711 -7.997 1.00 88.00 87 SER A N 1
ATOM 606 C CA . SER A 1 87 ? 4.914 3.194 -6.634 1.00 88.00 87 SER A CA 1
ATOM 607 C C . SER A 1 87 ? 5.057 1.664 -6.603 1.00 88.00 87 SER A C 1
ATOM 609 O O . SER A 1 87 ? 4.747 0.947 -7.569 1.00 88.00 87 SER A O 1
ATOM 611 N N . ARG A 1 88 ? 5.550 1.137 -5.471 1.00 87.31 88 ARG A N 1
ATOM 612 C CA . ARG A 1 88 ? 5.688 -0.309 -5.242 1.00 87.31 88 ARG A CA 1
ATOM 613 C C . ARG A 1 88 ? 4.963 -0.760 -3.979 1.00 87.31 88 ARG A C 1
ATOM 615 O O . ARG A 1 88 ? 5.233 -0.253 -2.891 1.00 87.31 88 ARG A O 1
ATOM 622 N N . ALA A 1 89 ? 4.144 -1.801 -4.098 1.00 87.75 89 ALA A N 1
ATOM 623 C CA . ALA A 1 89 ? 3.523 -2.470 -2.958 1.00 87.75 89 ALA A CA 1
ATOM 624 C C . ALA A 1 89 ? 3.924 -3.939 -2.840 1.00 87.75 89 ALA A C 1
ATOM 626 O O . ALA A 1 89 ? 4.053 -4.643 -3.841 1.00 87.75 89 ALA A O 1
ATOM 627 N N . VAL A 1 90 ? 4.091 -4.388 -1.599 1.00 90.56 90 VAL A N 1
ATOM 628 C CA . VAL A 1 90 ? 4.335 -5.788 -1.230 1.00 90.56 90 VAL A CA 1
ATOM 629 C C . VAL A 1 90 ? 3.340 -6.157 -0.122 1.00 90.56 90 VAL A C 1
ATOM 631 O O . VAL A 1 90 ? 3.657 -5.965 1.045 1.00 90.56 90 VAL A O 1
ATOM 634 N N . PRO A 1 91 ? 2.085 -6.501 -0.460 1.00 87.62 91 PRO A N 1
ATOM 635 C CA . PRO A 1 91 ? 1.086 -6.908 0.529 1.00 87.62 91 PRO A CA 1
ATOM 636 C C . PRO A 1 91 ? 1.384 -8.309 1.078 1.00 87.62 91 PRO A C 1
ATOM 638 O O . PRO A 1 91 ? 1.656 -9.216 0.292 1.00 87.62 91 PRO A O 1
ATOM 641 N N . GLU A 1 92 ? 1.289 -8.447 2.402 1.00 89.06 92 GLU A N 1
ATOM 642 C CA . GLU A 1 92 ? 1.377 -9.718 3.137 1.00 89.06 92 GLU A CA 1
ATOM 643 C C . GLU A 1 92 ? 0.071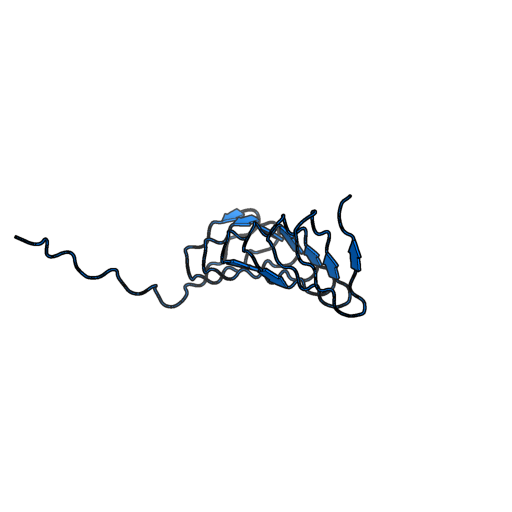 -10.541 3.053 1.00 89.06 92 GLU A C 1
ATOM 645 O O . GLU A 1 92 ? -0.983 -9.985 2.713 1.00 89.06 92 GLU A O 1
ATOM 650 N N . PRO A 1 93 ? 0.087 -11.853 3.372 1.00 88.88 93 PRO A N 1
ATOM 651 C CA . PRO A 1 93 ? -1.079 -12.724 3.269 1.00 88.88 93 PRO A CA 1
ATOM 652 C C . PRO A 1 93 ? -2.297 -12.159 4.004 1.00 88.88 93 PRO A C 1
ATOM 654 O O . PRO A 1 93 ? -2.206 -11.677 5.126 1.00 88.88 93 PRO A O 1
ATOM 657 N N . GLY A 1 94 ? -3.477 -12.204 3.384 1.00 85.19 94 GLY A N 1
ATOM 658 C CA . GLY A 1 94 ? -4.682 -11.590 3.955 1.00 85.19 94 GLY A CA 1
ATOM 659 C C . GLY A 1 94 ? -4.789 -10.072 3.751 1.00 85.19 94 GLY A C 1
ATOM 660 O O . GLY A 1 94 ? -5.817 -9.486 4.098 1.00 85.19 94 GLY A O 1
ATOM 661 N N . SER A 1 95 ? -3.798 -9.425 3.135 1.00 88.31 95 SER A N 1
ATOM 662 C CA . SER A 1 95 ? -3.890 -8.035 2.676 1.00 88.31 95 SER A CA 1
ATOM 663 C C . SER A 1 95 ? -4.535 -7.924 1.299 1.00 88.31 95 SER A C 1
ATOM 665 O O . SER A 1 95 ? -4.537 -8.856 0.484 1.00 88.31 95 SER A O 1
ATOM 667 N N . ARG A 1 96 ? -5.056 -6.730 0.994 1.00 87.38 96 ARG A N 1
ATOM 668 C CA . ARG A 1 96 ? -5.602 -6.403 -0.329 1.00 87.38 96 ARG A CA 1
ATOM 669 C C . ARG A 1 96 ? -4.843 -5.257 -0.986 1.00 87.38 96 ARG A C 1
ATOM 671 O O . ARG A 1 96 ? -4.783 -4.161 -0.437 1.00 87.38 96 ARG A O 1
ATOM 678 N N . ALA A 1 97 ? -4.364 -5.468 -2.207 1.00 86.94 97 ALA A N 1
ATOM 679 C CA . ALA A 1 97 ? -3.770 -4.425 -3.037 1.00 86.94 97 ALA A CA 1
ATOM 680 C C . ALA A 1 97 ? -4.574 -4.193 -4.322 1.00 86.94 97 ALA A C 1
ATOM 682 O O . ALA A 1 97 ? -5.030 -5.138 -4.969 1.00 86.94 97 ALA A O 1
ATOM 683 N N . VAL A 1 98 ? -4.727 -2.924 -4.693 1.00 89.56 98 VAL A N 1
ATOM 684 C CA . VAL A 1 98 ? -5.323 -2.485 -5.963 1.00 89.56 98 VAL A CA 1
ATOM 685 C C . VAL A 1 98 ? -4.342 -1.513 -6.632 1.00 89.56 98 VAL A C 1
ATOM 687 O O . VAL A 1 98 ? -4.442 -0.314 -6.390 1.00 89.56 98 VAL A O 1
ATOM 690 N N . PRO A 1 99 ? -3.318 -2.021 -7.340 1.00 86.00 99 PRO A N 1
ATOM 691 C CA . PRO A 1 99 ? -2.331 -1.195 -8.038 1.00 86.00 99 PRO A CA 1
ATOM 692 C C . PRO A 1 99 ? -2.927 -0.514 -9.279 1.00 86.00 99 PRO A C 1
ATOM 694 O O . PRO A 1 99 ? -3.530 -1.185 -10.117 1.00 86.00 99 PRO A O 1
ATOM 697 N N . GLU A 1 100 ? -2.719 0.802 -9.395 1.00 87.56 100 GLU A N 1
ATOM 698 C CA . GLU A 1 100 ? -3.078 1.609 -10.572 1.00 87.56 100 GLU A CA 1
ATOM 699 C C . GLU A 1 100 ? -2.108 1.375 -11.749 1.00 87.56 100 GLU A C 1
ATOM 701 O O . GLU A 1 100 ? -0.997 0.863 -11.541 1.00 87.56 100 GLU A O 1
ATOM 706 N N . PRO A 1 101 ? -2.474 1.722 -12.998 1.00 87.38 101 PRO A N 1
ATOM 707 C CA . PRO A 1 101 ? -1.620 1.519 -14.168 1.00 87.38 101 PRO A CA 1
ATOM 708 C C . PRO A 1 101 ? -0.215 2.108 -13.976 1.00 87.38 101 PRO A C 1
ATOM 710 O O . PRO A 1 101 ? -0.050 3.213 -13.481 1.00 87.38 101 PRO A O 1
ATOM 713 N N . GLY A 1 102 ? 0.835 1.371 -14.342 1.00 83.88 102 GLY A N 1
ATOM 714 C CA . GLY A 1 102 ? 2.220 1.809 -14.127 1.00 83.88 102 GLY A CA 1
ATOM 715 C C . GLY A 1 102 ? 2.751 1.624 -12.699 1.00 83.88 102 GLY A C 1
ATOM 716 O O . GLY A 1 102 ? 3.926 1.900 -12.453 1.00 83.88 102 GLY A O 1
ATOM 717 N N . SER A 1 103 ? 1.947 1.123 -11.759 1.00 87.50 103 SER A N 1
ATOM 718 C CA . SER A 1 103 ? 2.427 0.694 -10.441 1.00 87.50 103 SER A CA 1
ATOM 719 C C . SER A 1 103 ? 2.806 -0.794 -10.424 1.00 87.50 103 SER A C 1
ATOM 721 O O . SER A 1 103 ? 2.426 -1.584 -11.304 1.00 87.50 103 SER A O 1
ATOM 723 N N . ARG A 1 104 ? 3.602 -1.193 -9.422 1.00 86.44 104 ARG A N 1
ATOM 724 C CA . ARG A 1 104 ? 4.059 -2.580 -9.251 1.00 86.44 104 ARG A CA 1
ATOM 725 C C . ARG A 1 104 ? 3.599 -3.154 -7.917 1.00 86.44 104 ARG A C 1
ATOM 727 O O . ARG A 1 104 ? 4.009 -2.679 -6.859 1.00 86.44 104 ARG A O 1
ATOM 734 N N . ALA A 1 105 ? 2.847 -4.248 -7.967 1.00 86.31 105 ALA A N 1
ATOM 735 C CA . ALA A 1 105 ? 2.508 -5.052 -6.801 1.00 86.31 105 ALA A CA 1
ATOM 736 C C . ALA A 1 105 ? 3.237 -6.400 -6.828 1.00 86.31 105 ALA A C 1
ATOM 738 O O . ALA A 1 105 ? 3.325 -7.060 -7.866 1.00 86.31 105 ALA A O 1
ATOM 739 N N . VAL A 1 106 ? 3.744 -6.806 -5.669 1.00 89.50 106 VAL A N 1
ATOM 740 C CA . VAL A 1 106 ? 4.349 -8.120 -5.438 1.00 89.50 106 VAL A CA 1
ATOM 741 C C . VAL A 1 106 ? 3.625 -8.773 -4.256 1.00 89.50 106 VAL A C 1
ATOM 743 O O . VAL A 1 106 ? 4.080 -8.623 -3.129 1.00 89.50 106 VAL A O 1
ATOM 746 N N . PRO A 1 107 ? 2.427 -9.345 -4.465 1.00 85.25 107 PRO A N 1
ATOM 747 C CA . PRO A 1 107 ? 1.669 -9.969 -3.386 1.00 85.25 107 PRO A CA 1
ATOM 748 C C . PRO A 1 107 ? 2.289 -11.292 -2.931 1.00 85.25 107 PRO A C 1
ATOM 750 O O . PRO A 1 107 ? 2.615 -12.127 -3.773 1.00 85.25 107 PRO A O 1
ATOM 753 N N . GLU A 1 108 ? 2.374 -11.505 -1.618 1.00 87.31 108 GLU A N 1
ATOM 754 C CA . GLU A 1 108 ? 2.705 -12.818 -1.052 1.00 87.31 108 GLU A CA 1
ATOM 755 C C . GLU A 1 108 ? 1.528 -13.805 -1.204 1.00 87.31 108 GLU A C 1
ATOM 757 O O . GLU A 1 108 ? 0.369 -13.367 -1.321 1.00 87.31 108 GLU A O 1
ATOM 762 N N . PRO A 1 109 ? 1.775 -15.129 -1.191 1.00 84.81 109 PRO A N 1
ATOM 763 C CA . PRO A 1 109 ? 0.724 -16.142 -1.250 1.00 84.81 109 PRO A CA 1
ATOM 764 C C . PRO A 1 109 ? -0.386 -15.906 -0.214 1.00 84.81 109 PRO A C 1
ATOM 766 O O . PRO A 1 109 ? -0.130 -15.706 0.965 1.00 84.81 109 PRO A O 1
ATOM 769 N N . GLY A 1 110 ? -1.649 -15.916 -0.649 1.00 81.69 110 GLY A N 1
ATOM 770 C CA . GLY A 1 110 ? -2.794 -15.607 0.223 1.00 81.69 110 GLY A CA 1
ATOM 771 C C . GLY A 1 110 ? -3.150 -14.117 0.308 1.00 81.69 110 GLY A C 1
ATOM 772 O O . GLY A 1 110 ? -4.162 -13.760 0.914 1.00 81.69 110 GLY A O 1
ATOM 773 N N . SER A 1 111 ? -2.388 -13.236 -0.340 1.00 85.56 111 SER A N 1
ATOM 774 C CA . SER A 1 111 ? -2.773 -11.837 -0.551 1.00 85.56 111 SER A CA 1
ATOM 775 C C . SER A 1 111 ? -3.692 -11.699 -1.761 1.00 85.56 111 SER A C 1
ATOM 777 O O . SER A 1 111 ? -3.573 -12.421 -2.753 1.00 85.56 111 SER A O 1
ATOM 779 N N . ARG A 1 112 ? -4.585 -10.704 -1.738 1.00 84.81 112 ARG A N 1
ATOM 780 C CA . ARG A 1 112 ? -5.452 -10.393 -2.881 1.00 84.81 112 ARG A CA 1
ATOM 781 C C . ARG A 1 112 ? -4.936 -9.175 -3.635 1.00 84.81 112 ARG A C 1
ATOM 783 O O . ARG A 1 112 ? -5.098 -8.049 -3.169 1.00 84.81 112 ARG A O 1
ATOM 790 N N . ALA A 1 113 ? -4.399 -9.381 -4.834 1.00 82.50 113 ALA A N 1
ATOM 791 C CA . ALA A 1 113 ? -4.091 -8.296 -5.763 1.00 82.50 113 ALA A CA 1
ATOM 792 C C . ALA A 1 113 ? -5.153 -8.207 -6.867 1.00 82.50 113 ALA A C 1
ATOM 794 O O . ALA A 1 113 ? -5.490 -9.208 -7.494 1.00 82.50 113 ALA A O 1
ATOM 795 N N . VAL A 1 114 ? -5.676 -7.004 -7.103 1.00 86.19 114 VAL A N 1
ATOM 796 C CA . VAL A 1 114 ? -6.562 -6.699 -8.237 1.00 86.19 114 VAL A CA 1
ATOM 797 C C . VAL A 1 114 ? -5.901 -5.596 -9.066 1.00 86.19 114 VAL A C 1
ATOM 799 O O . VAL A 1 114 ? -6.181 -4.424 -8.826 1.00 86.19 114 VAL A O 1
ATOM 802 N N . PRO A 1 115 ? -4.953 -5.949 -9.951 1.00 80.06 115 PRO A N 1
ATOM 803 C CA . PRO A 1 115 ? -4.271 -4.983 -10.803 1.00 80.06 115 PRO A CA 1
ATOM 804 C C . PRO A 1 115 ? -5.196 -4.387 -11.864 1.00 80.06 115 PRO A C 1
ATOM 806 O O . PRO A 1 115 ? -5.906 -5.123 -12.548 1.00 80.06 115 PRO A O 1
ATOM 809 N N . GLU A 1 116 ? -5.157 -3.064 -12.034 1.00 83.50 116 GLU A N 1
ATOM 810 C CA . GLU A 1 116 ? -5.777 -2.407 -13.188 1.00 83.50 116 GLU A CA 1
ATOM 811 C C . GLU A 1 116 ? -4.966 -2.649 -14.477 1.00 83.50 116 GLU A C 1
ATOM 813 O O . GLU A 1 116 ? -3.761 -2.926 -14.404 1.00 83.50 116 GLU A O 1
ATOM 818 N N . PRO A 1 117 ? -5.580 -2.556 -15.673 1.00 81.38 117 PRO A N 1
ATOM 819 C CA . PRO A 1 117 ? -4.867 -2.700 -16.940 1.00 81.38 117 PRO A CA 1
ATOM 820 C C . PRO A 1 117 ? -3.633 -1.789 -17.017 1.00 81.38 117 PRO A C 1
ATOM 822 O O . PRO A 1 117 ? -3.722 -0.589 -16.793 1.00 81.38 117 PRO A O 1
ATOM 825 N N . GLY A 1 118 ? -2.465 -2.356 -17.330 1.00 79.56 118 GLY A N 1
AT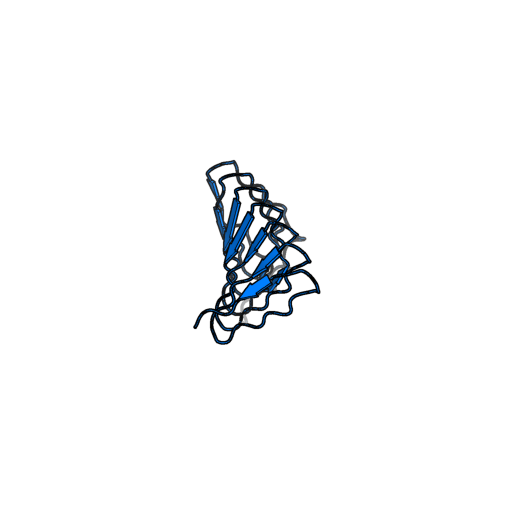OM 826 C CA . GLY A 1 118 ? -1.199 -1.611 -17.365 1.00 79.56 118 GLY A CA 1
ATOM 827 C C . GLY A 1 118 ? -0.455 -1.537 -16.026 1.00 79.56 118 GLY A C 1
ATOM 828 O O . GLY A 1 118 ? 0.655 -1.010 -15.979 1.00 79.56 118 GLY A O 1
ATOM 829 N N . SER A 1 119 ? -1.006 -2.092 -14.945 1.00 84.12 119 SER A N 1
ATOM 830 C CA . SER A 1 119 ? -0.263 -2.342 -13.706 1.00 84.12 119 SER A CA 1
ATOM 831 C C . SER A 1 119 ? 0.395 -3.728 -13.729 1.00 84.12 119 SER A C 1
ATOM 833 O O . SER A 1 119 ? -0.043 -4.641 -14.436 1.00 84.12 119 SER A O 1
ATOM 835 N N . ARG A 1 120 ? 1.486 -3.901 -12.970 1.00 84.44 120 ARG A N 1
ATOM 836 C CA . ARG A 1 120 ? 2.219 -5.175 -12.900 1.00 84.44 120 ARG A CA 1
ATOM 837 C C . ARG A 1 120 ? 2.003 -5.840 -11.548 1.00 84.44 120 ARG A C 1
ATOM 839 O O . ARG A 1 120 ? 2.571 -5.389 -10.555 1.00 84.44 120 ARG A O 1
ATOM 846 N N . ALA A 1 121 ? 1.265 -6.947 -11.526 1.00 82.06 121 ALA A N 1
ATOM 847 C CA . ALA A 1 121 ? 1.202 -7.848 -10.378 1.00 82.06 121 ALA A CA 1
ATOM 848 C C . ALA A 1 121 ? 2.056 -9.094 -10.643 1.00 82.06 121 ALA A C 1
ATOM 850 O O . ALA A 1 121 ? 1.821 -9.815 -11.610 1.00 82.06 121 ALA A O 1
ATOM 851 N N . VAL A 1 122 ? 3.057 -9.331 -9.797 1.00 84.75 122 VAL A N 1
ATOM 852 C CA . VAL A 1 122 ? 3.883 -10.547 -9.823 1.00 84.75 122 VAL A CA 1
ATOM 853 C C . VAL A 1 122 ? 3.818 -11.202 -8.447 1.00 84.75 122 VAL A C 1
ATOM 855 O O . VAL A 1 122 ? 4.461 -10.695 -7.534 1.00 84.75 122 VAL A O 1
ATOM 858 N N . PRO A 1 123 ? 3.005 -12.253 -8.260 1.00 79.25 123 PRO A N 1
ATOM 859 C CA . PRO A 1 123 ? 2.983 -12.987 -7.000 1.00 79.25 123 PRO A CA 1
ATOM 860 C C . PRO A 1 123 ? 4.371 -13.541 -6.667 1.00 79.25 123 PRO A C 1
ATOM 862 O O . PRO A 1 123 ? 5.090 -13.961 -7.580 1.00 79.25 123 PRO A O 1
ATOM 865 N N . GLU A 1 124 ? 4.756 -13.512 -5.390 1.00 75.31 124 GLU A N 1
ATOM 866 C CA . GLU A 1 124 ? 5.905 -14.304 -4.935 1.00 75.31 124 GLU A CA 1
ATOM 867 C C . GLU A 1 124 ? 5.578 -15.805 -5.028 1.00 75.31 124 GLU A C 1
ATOM 869 O O . GLU A 1 124 ? 4.396 -16.165 -4.971 1.00 75.31 124 GLU A O 1
ATOM 874 N N . PRO A 1 125 ? 6.595 -16.653 -5.274 1.00 68.56 125 PRO A N 1
ATOM 875 C CA . PRO A 1 125 ? 6.417 -18.100 -5.380 1.00 68.56 125 PRO A CA 1
ATOM 876 C C . PRO A 1 125 ? 5.867 -18.738 -4.100 1.00 68.56 125 PRO A C 1
ATOM 878 O O . PRO A 1 125 ? 6.144 -18.217 -2.997 1.00 68.56 125 PRO A O 1
#

InterPro domains:
  IPR060016 Cornifin 1/Small proline-rich protein 3 [PF02389] (11-85)

Organism: NCBI:txid114331